Protein AF-A0A7J6X892-F1 (afdb_monomer_lite)

Secondary structure (DSSP, 8-state):
--PPPPTTSBPSS-EEEPSEE----GGGHHHHHHTT--EEEETTEEEE-S-EEEE-TTSB--HHHHHHHH--

Radius of gyration: 12.13 Å; chains: 1; bounding box: 29×24×28 Å

InterPro domains:
  IPR040637 Large ribosomal subunit protein uL10-like, insertion domain [PF17777] (5-70)
  IPR043164 Large ribosomal subunit protein uL10-like, insertion domain superfamily [G3DSA:3.90.105.20] (2-71)
  IPR050323 Universal ribosomal protein uL10 [PTHR45699] (1-71)

Foldseek 3Di:
DDDQDDAFDFDQAWDKDAWFWPQAAPVCVVLCVVQVFDWDQDPRTITGPHMDGSHHGGDGDHPSNSVSRVVD

Sequence (72 aa):
VGAPARVGLVAPIDVVVPPGNTGLDPSQTSFFQVLNIPTKINKGTVEIITPVELIKKGDKVGSSEAALLAKG

Organism: Thalictrum thalictroides (NCBI:txid46969)

pLDDT: mean 80.15, std 10.52, range [35.41, 90.5]

Structure (mmCIF, N/CA/C/O backbone):
data_AF-A0A7J6X892-F1
#
_entry.id   AF-A0A7J6X892-F1
#
loop_
_atom_site.group_PDB
_atom_site.id
_atom_site.type_symbol
_atom_site.label_atom_id
_atom_site.label_alt_id
_atom_site.label_comp_id
_atom_site.label_asym_id
_atom_site.label_entity_id
_atom_site.label_seq_id
_atom_site.pdbx_PDB_ins_code
_atom_site.Cartn_x
_atom_site.Cartn_y
_atom_site.Cartn_z
_atom_site.occupancy
_atom_site.B_iso_or_equiv
_atom_site.auth_seq_id
_atom_site.auth_comp_id
_atom_site.auth_asym_id
_atom_site.auth_atom_id
_atom_site.pdbx_PDB_model_num
ATOM 1 N N . VAL A 1 1 ? -12.417 -14.484 0.326 1.00 35.41 1 VAL A N 1
ATOM 2 C CA . VAL A 1 1 ? -13.371 -13.367 0.126 1.00 35.41 1 VAL A CA 1
ATOM 3 C C . VAL A 1 1 ? -12.934 -12.220 1.020 1.00 35.41 1 VAL A C 1
ATOM 5 O O . VAL A 1 1 ? -13.145 -12.286 2.221 1.00 35.41 1 VAL A O 1
ATOM 8 N N . GLY A 1 2 ? -12.239 -11.233 0.456 1.00 47.22 2 GLY A N 1
ATOM 9 C CA . GLY A 1 2 ? -11.991 -9.939 1.091 1.00 47.22 2 GLY A CA 1
ATOM 10 C C . GLY A 1 2 ? -12.640 -8.893 0.197 1.00 47.22 2 GLY A C 1
ATOM 11 O O . GLY A 1 2 ? -12.370 -8.877 -1.000 1.00 47.22 2 GLY A O 1
ATOM 12 N N . ALA A 1 3 ? -13.582 -8.115 0.723 1.00 53.84 3 ALA A N 1
ATOM 13 C CA . ALA A 1 3 ? -14.182 -7.037 -0.054 1.00 53.84 3 ALA A CA 1
ATOM 14 C C . ALA A 1 3 ? -13.139 -5.917 -0.224 1.00 53.84 3 ALA A C 1
ATOM 16 O O . ALA A 1 3 ? -12.473 -5.589 0.762 1.00 53.84 3 ALA A O 1
ATOM 17 N N . PRO A 1 4 ? -12.989 -5.322 -1.422 1.00 61.41 4 PRO A N 1
ATOM 18 C CA . PRO A 1 4 ? -12.090 -4.190 -1.607 1.00 61.41 4 PRO A CA 1
ATOM 19 C C . PRO A 1 4 ? -12.528 -3.041 -0.695 1.00 61.41 4 PRO A C 1
ATOM 21 O O . PRO A 1 4 ? -13.728 -2.808 -0.497 1.00 61.41 4 PRO A O 1
ATOM 24 N N . ALA A 1 5 ? -11.557 -2.344 -0.105 1.00 65.06 5 ALA A N 1
ATOM 25 C CA . ALA A 1 5 ? -11.844 -1.220 0.772 1.00 65.06 5 ALA A CA 1
ATOM 26 C C . ALA A 1 5 ? -12.632 -0.152 0.005 1.00 65.06 5 ALA A C 1
ATOM 28 O O . ALA A 1 5 ? -12.297 0.212 -1.121 1.00 65.06 5 ALA A O 1
ATOM 29 N N . ARG A 1 6 ? -13.720 0.328 0.607 1.00 69.44 6 ARG A N 1
ATOM 30 C CA . ARG A 1 6 ? -14.607 1.319 -0.003 1.00 69.44 6 ARG A CA 1
ATOM 31 C C . ARG A 1 6 ? -14.244 2.712 0.498 1.00 69.44 6 ARG A C 1
ATOM 33 O O . ARG A 1 6 ? -14.113 2.915 1.702 1.00 69.44 6 ARG A O 1
ATOM 40 N N . VAL A 1 7 ? -14.140 3.666 -0.425 1.00 77.06 7 VAL A N 1
ATOM 41 C CA . VAL A 1 7 ? -13.852 5.077 -0.124 1.00 77.06 7 VAL A CA 1
ATOM 42 C C . VAL A 1 7 ? -14.854 5.632 0.887 1.00 77.06 7 VAL A C 1
ATOM 44 O O . VAL A 1 7 ? -16.061 5.430 0.754 1.00 77.06 7 VAL A O 1
ATOM 47 N N . GLY A 1 8 ?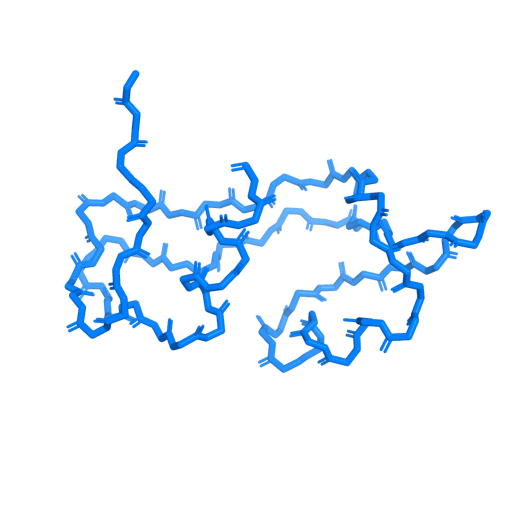 -14.352 6.350 1.888 1.00 73.31 8 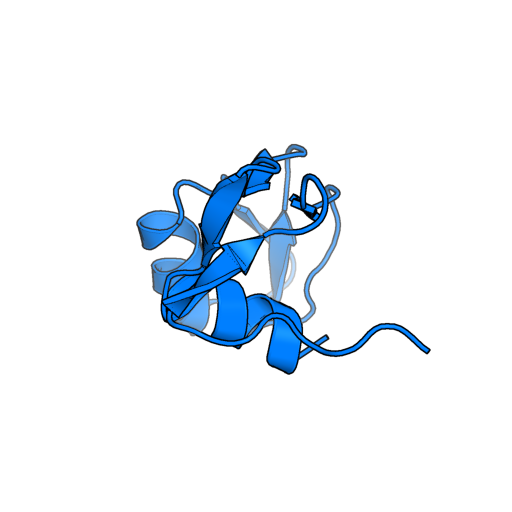GLY A N 1
ATOM 48 C CA . GLY A 1 8 ? -15.146 7.046 2.899 1.00 73.31 8 GLY A CA 1
ATOM 49 C C . GLY A 1 8 ? -15.648 6.167 4.045 1.00 73.31 8 GLY A C 1
ATOM 50 O O . GLY A 1 8 ? -16.185 6.708 5.015 1.00 73.31 8 GLY A O 1
ATOM 51 N N . LEU A 1 9 ? -15.455 4.846 3.969 1.00 79.06 9 LEU A N 1
ATOM 52 C CA . LEU A 1 9 ? -15.751 3.924 5.062 1.00 79.06 9 LEU A CA 1
ATOM 53 C C . LEU A 1 9 ? -14.580 3.832 6.042 1.00 79.06 9 LEU A C 1
ATOM 55 O O . LEU A 1 9 ? -13.428 4.079 5.694 1.00 79.06 9 LEU A O 1
ATOM 59 N N . VAL A 1 10 ? -14.899 3.487 7.286 1.00 83.19 10 VAL A N 1
ATOM 60 C CA . VAL A 1 10 ? -13.902 3.231 8.327 1.00 83.19 10 VAL A CA 1
ATOM 61 C C . VAL A 1 10 ? -13.282 1.861 8.087 1.00 83.19 10 VAL A C 1
ATOM 63 O O . VAL A 1 10 ? -13.998 0.879 7.874 1.00 83.19 10 VAL A O 1
ATOM 66 N N . ALA A 1 11 ? -11.958 1.794 8.122 1.00 83.31 11 ALA A N 1
ATOM 67 C CA . ALA A 1 11 ? -11.227 0.561 7.928 1.00 83.31 11 ALA A CA 1
ATOM 68 C C . ALA A 1 11 ? -11.491 -0.419 9.085 1.00 83.31 11 ALA A C 1
ATOM 70 O O . ALA A 1 11 ? -11.268 -0.075 10.251 1.00 83.31 11 ALA A O 1
ATOM 71 N N . PRO A 1 12 ? -11.972 -1.643 8.792 1.00 80.19 12 PRO A N 1
ATOM 72 C CA . PRO A 1 12 ? -12.294 -2.627 9.825 1.00 80.19 12 PRO A CA 1
ATOM 73 C C . PRO A 1 12 ? -11.049 -3.304 10.418 1.00 80.19 12 PRO A C 1
ATOM 75 O O . PRO A 1 12 ? -11.117 -3.847 11.524 1.00 80.19 12 PRO A O 1
ATOM 78 N N . ILE A 1 13 ? -9.932 -3.274 9.686 1.00 82.38 13 ILE A N 1
ATOM 79 C CA . ILE A 1 13 ? -8.633 -3.853 10.040 1.00 82.38 13 ILE A CA 1
ATOM 80 C C . ILE A 1 13 ? -7.513 -2.917 9.582 1.00 82.38 13 ILE A C 1
ATOM 82 O O . ILE A 1 13 ? -7.724 -2.102 8.682 1.00 82.38 13 ILE A O 1
ATOM 86 N N . ASP A 1 14 ? -6.335 -3.069 10.175 1.00 84.56 14 ASP A N 1
ATOM 87 C CA . ASP A 1 14 ? -5.116 -2.413 9.717 1.00 84.56 14 ASP A CA 1
ATOM 88 C C . ASP A 1 14 ? -4.702 -2.975 8.351 1.00 84.56 14 ASP A C 1
ATOM 90 O O . ASP A 1 14 ? -4.651 -4.191 8.141 1.00 84.56 14 ASP A O 1
ATOM 94 N N . VAL A 1 15 ? -4.436 -2.081 7.405 1.00 82.69 15 VAL A N 1
ATOM 95 C CA . VAL A 1 15 ? -4.016 -2.413 6.047 1.00 82.69 15 VAL A CA 1
ATOM 96 C C . VAL A 1 15 ? -2.543 -2.073 5.913 1.00 82.69 15 VAL A C 1
ATOM 98 O O . VAL A 1 15 ? -2.152 -0.909 5.990 1.00 82.69 15 VAL A O 1
ATOM 101 N N . VAL A 1 16 ? -1.729 -3.095 5.670 1.00 84.44 16 VAL A N 1
ATOM 102 C CA . VAL A 1 16 ? -0.285 -2.954 5.465 1.00 84.44 16 VAL A CA 1
ATOM 103 C C . VAL A 1 16 ? 0.057 -3.410 4.059 1.00 84.44 16 VAL A C 1
ATOM 105 O O . VAL A 1 16 ? -0.360 -4.489 3.636 1.00 84.44 16 VAL A O 1
ATOM 108 N N . VAL A 1 17 ? 0.828 -2.598 3.341 1.00 84.50 17 VAL A N 1
ATOM 109 C CA . VAL A 1 17 ? 1.344 -2.969 2.026 1.00 84.50 17 VAL A CA 1
ATOM 110 C C . VAL A 1 17 ? 2.726 -3.597 2.197 1.00 84.50 17 VAL A C 1
ATOM 112 O O . VAL A 1 17 ? 3.623 -2.935 2.728 1.00 84.50 17 VAL A O 1
ATOM 115 N N . PRO A 1 18 ? 2.924 -4.859 1.782 1.00 85.44 18 PRO A N 1
ATOM 116 C CA . PRO A 1 18 ? 4.224 -5.508 1.862 1.00 85.44 18 PRO A CA 1
ATOM 117 C C . PRO A 1 18 ? 5.197 -4.961 0.801 1.00 85.44 18 PRO A C 1
ATOM 119 O O . PRO A 1 18 ? 4.765 -4.493 -0.256 1.00 85.44 18 PRO A O 1
ATOM 122 N N . PRO A 1 19 ? 6.517 -5.046 1.047 1.00 89.44 19 PRO A N 1
ATOM 123 C CA . PRO A 1 19 ? 7.513 -4.769 0.023 1.00 89.44 19 PRO A CA 1
ATOM 124 C C . PRO A 1 19 ? 7.430 -5.815 -1.096 1.00 89.44 19 PRO A C 1
ATOM 126 O O . PRO A 1 19 ? 7.201 -6.998 -0.840 1.00 89.44 19 PRO A O 1
ATOM 129 N N . GLY A 1 20 ? 7.629 -5.383 -2.338 1.00 88.12 20 GLY A N 1
ATOM 130 C CA . GLY A 1 20 ? 7.530 -6.251 -3.508 1.00 88.12 20 GLY A CA 1
ATOM 131 C C . GLY A 1 20 ? 7.224 -5.499 -4.795 1.00 88.12 20 GLY A C 1
ATOM 132 O O . GLY A 1 20 ? 6.912 -4.304 -4.787 1.00 88.12 20 GLY A O 1
ATOM 133 N N . ASN A 1 21 ? 7.320 -6.201 -5.926 1.00 86.88 21 ASN A N 1
ATOM 134 C CA . ASN A 1 21 ? 6.944 -5.612 -7.201 1.00 86.88 21 ASN A CA 1
ATOM 135 C C . ASN A 1 21 ? 5.419 -5.477 -7.270 1.00 86.88 21 ASN A C 1
ATOM 137 O O . ASN A 1 21 ? 4.669 -6.411 -7.014 1.00 86.88 21 ASN A O 1
ATOM 141 N N . THR A 1 22 ? 4.950 -4.289 -7.621 1.00 81.75 22 THR A N 1
ATOM 142 C CA . THR A 1 22 ? 3.509 -4.050 -7.800 1.00 81.75 22 THR A CA 1
ATOM 143 C C . THR A 1 22 ? 3.061 -4.367 -9.223 1.00 81.75 22 THR A C 1
ATOM 145 O O . THR A 1 22 ? 1.869 -4.440 -9.494 1.00 81.75 22 THR A O 1
ATOM 148 N N . GLY A 1 23 ? 4.014 -4.504 -10.155 1.00 82.50 23 GLY A N 1
ATOM 149 C CA . GLY A 1 23 ? 3.735 -4.652 -11.585 1.00 82.50 23 GLY A CA 1
ATOM 150 C C . GLY A 1 23 ? 3.136 -3.397 -12.227 1.00 82.50 23 GLY A C 1
ATOM 151 O O . GLY A 1 23 ? 2.754 -3.437 -13.394 1.00 82.50 23 GLY A O 1
ATOM 152 N N . LEU A 1 24 ? 3.051 -2.285 -11.489 1.00 84.06 24 LEU A N 1
ATOM 153 C CA . LEU A 1 24 ? 2.534 -1.026 -12.005 1.00 84.06 24 LEU A CA 1
ATOM 154 C C . LEU A 1 24 ? 3.593 -0.278 -12.803 1.00 84.06 24 LEU A C 1
ATOM 156 O O . LEU A 1 24 ? 4.796 -0.380 -12.544 1.00 84.06 24 LEU A O 1
ATOM 160 N N . ASP A 1 25 ? 3.104 0.500 -13.762 1.00 87.50 25 ASP A N 1
ATOM 161 C CA . ASP A 1 25 ? 3.936 1.327 -14.619 1.00 87.50 25 ASP A CA 1
ATOM 162 C C . ASP A 1 25 ? 4.625 2.442 -13.807 1.00 87.50 25 ASP A C 1
ATOM 164 O O . ASP A 1 25 ? 3.984 3.051 -12.942 1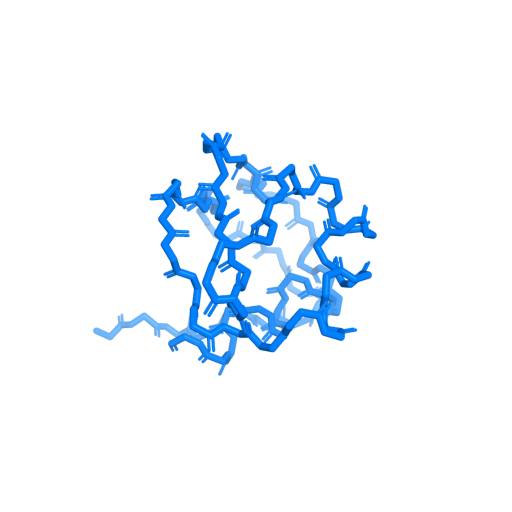.00 87.50 25 ASP A O 1
ATOM 168 N N . PRO A 1 26 ? 5.901 2.755 -14.083 1.00 84.56 26 PRO A N 1
ATOM 169 C CA . PRO A 1 26 ? 6.651 3.826 -13.433 1.00 84.56 26 PRO A CA 1
ATOM 170 C C . PRO A 1 26 ? 5.945 5.187 -13.448 1.00 84.56 26 PRO A C 1
ATOM 172 O O . PRO A 1 26 ? 6.115 5.972 -12.514 1.00 84.56 26 PRO A O 1
ATOM 175 N N . SER A 1 27 ? 5.094 5.454 -14.441 1.00 86.50 27 SER A N 1
ATOM 176 C CA . SER A 1 27 ? 4.298 6.685 -14.526 1.00 86.50 27 SER A CA 1
ATOM 177 C C . SER A 1 27 ? 3.281 6.816 -13.383 1.00 86.50 27 SER A C 1
ATOM 179 O O . SER A 1 27 ? 2.867 7.919 -13.037 1.00 86.50 27 SER A O 1
ATOM 181 N N . GLN A 1 28 ? 2.898 5.699 -12.755 1.00 79.31 28 GLN A N 1
ATOM 182 C CA . GLN A 1 28 ? 1.974 5.658 -11.618 1.00 79.31 28 GLN A CA 1
ATOM 183 C C . GLN A 1 28 ? 2.685 5.809 -10.259 1.00 79.31 28 GLN A C 1
ATOM 185 O O . GLN A 1 28 ? 2.020 5.785 -9.226 1.00 79.31 28 GLN A O 1
ATOM 190 N N . THR A 1 29 ? 4.008 6.024 -10.216 1.00 83.12 29 THR A N 1
ATOM 191 C CA . THR A 1 29 ? 4.742 6.254 -8.948 1.00 83.12 29 THR A CA 1
ATOM 192 C C . THR A 1 29 ? 4.257 7.469 -8.163 1.00 83.12 29 THR A C 1
ATOM 194 O O . THR A 1 29 ? 4.289 7.443 -6.935 1.00 83.12 29 THR A O 1
ATOM 197 N N . SER A 1 30 ? 3.751 8.506 -8.838 1.00 84.75 30 SER A N 1
ATOM 198 C CA . SER A 1 30 ? 3.203 9.698 -8.173 1.00 84.75 30 SER A CA 1
ATOM 199 C C . SER A 1 30 ? 2.079 9.345 -7.190 1.00 84.75 30 SER A C 1
ATOM 201 O O . SER A 1 30 ? 1.983 9.930 -6.116 1.00 84.75 30 SER A O 1
ATOM 203 N N . PHE A 1 31 ? 1.291 8.315 -7.499 1.00 80.12 31 PHE A N 1
ATOM 204 C CA . PHE A 1 31 ? 0.236 7.824 -6.620 1.00 80.12 31 PHE A CA 1
ATOM 205 C C . PHE A 1 31 ? 0.780 7.260 -5.301 1.00 80.12 31 PHE A C 1
ATOM 207 O O . PHE A 1 31 ? 0.253 7.549 -4.230 1.00 80.12 31 PHE A O 1
ATOM 214 N N . PHE A 1 32 ? 1.881 6.510 -5.374 1.00 84.56 32 PHE A N 1
ATOM 215 C CA . PHE A 1 32 ? 2.572 5.980 -4.200 1.00 84.56 32 PHE A CA 1
ATOM 216 C C . PHE A 1 32 ? 3.211 7.090 -3.367 1.00 84.56 32 PHE A C 1
ATOM 218 O O . PHE A 1 32 ? 3.152 7.038 -2.143 1.00 84.56 32 PHE A O 1
ATOM 225 N N . GLN A 1 33 ? 3.754 8.128 -4.013 1.00 83.31 33 GLN A N 1
ATOM 226 C CA . GLN A 1 33 ? 4.292 9.294 -3.309 1.00 83.31 33 GLN A CA 1
ATOM 227 C C . GLN A 1 33 ? 3.212 10.064 -2.540 1.00 83.31 33 GLN A C 1
ATOM 229 O O . GLN A 1 33 ? 3.453 10.444 -1.399 1.00 83.31 33 GLN A O 1
ATOM 234 N N . VAL A 1 34 ? 2.023 10.257 -3.126 1.00 83.06 34 VAL A N 1
ATOM 235 C CA . VAL A 1 34 ? 0.882 10.912 -2.452 1.00 83.06 34 VAL A CA 1
ATOM 236 C C . VAL A 1 34 ? 0.411 10.113 -1.235 1.00 83.06 34 VAL A C 1
ATOM 238 O O . 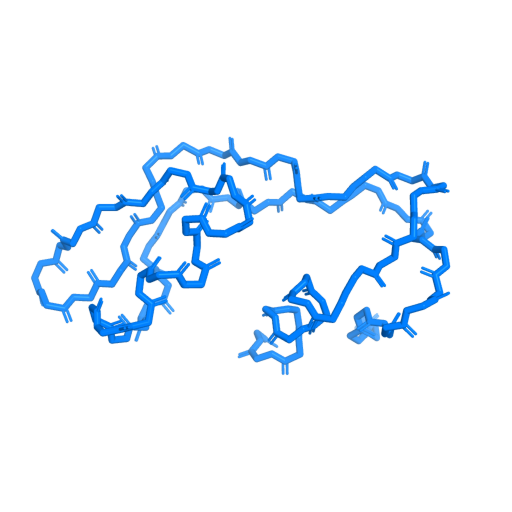VAL A 1 34 ? -0.020 10.693 -0.245 1.00 83.06 34 VAL A O 1
ATOM 241 N N . LEU A 1 35 ? 0.523 8.787 -1.298 1.00 78.56 35 LEU A N 1
ATOM 242 C CA . LEU A 1 35 ? 0.188 7.876 -0.205 1.00 78.56 35 LEU A CA 1
ATOM 2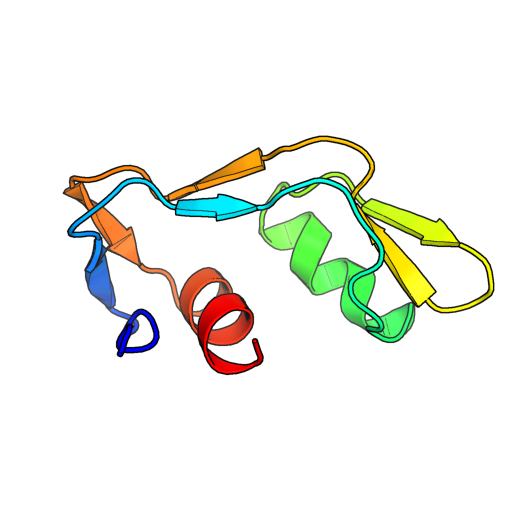43 C C . LEU A 1 35 ? 1.320 7.701 0.821 1.00 78.56 35 LEU A C 1
ATOM 245 O O . LEU A 1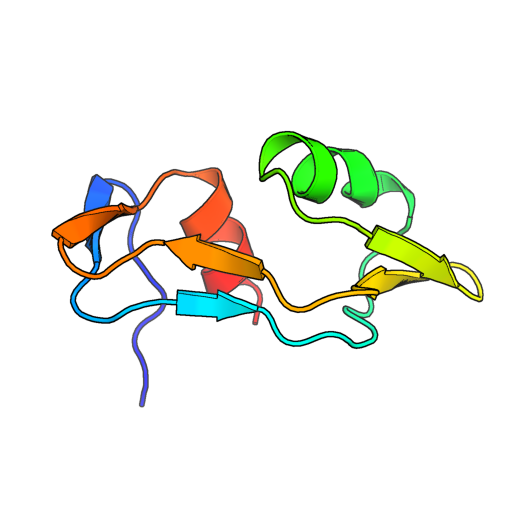 35 ? 1.218 6.843 1.693 1.00 78.56 35 LEU A O 1
ATOM 249 N N . ASN A 1 36 ? 2.409 8.473 0.722 1.00 83.31 36 ASN A N 1
ATOM 250 C CA . ASN A 1 36 ? 3.595 8.316 1.567 1.00 83.31 36 ASN A CA 1
ATOM 251 C C . ASN A 1 36 ? 4.217 6.901 1.512 1.00 83.31 36 ASN A C 1
ATOM 253 O O . ASN A 1 36 ? 4.909 6.483 2.441 1.00 83.31 36 ASN A O 1
ATOM 257 N N . ILE A 1 37 ? 4.017 6.163 0.414 1.00 86.06 37 ILE A N 1
ATOM 258 C CA . ILE A 1 37 ? 4.575 4.823 0.219 1.00 86.06 37 ILE A CA 1
ATOM 259 C C . ILE A 1 37 ? 5.948 4.953 -0.460 1.00 86.06 37 ILE A C 1
ATOM 261 O O . ILE A 1 37 ? 6.033 5.371 -1.622 1.00 86.06 37 ILE A O 1
ATOM 265 N N . PRO A 1 38 ? 7.042 4.563 0.212 1.00 87.62 38 PRO A N 1
ATOM 266 C CA . PRO A 1 38 ? 8.371 4.561 -0.380 1.00 87.62 38 PRO A CA 1
ATOM 267 C C . PRO A 1 38 ? 8.475 3.455 -1.440 1.00 87.62 38 PRO A C 1
ATOM 269 O O . PRO A 1 38 ? 8.435 2.256 -1.150 1.00 87.62 38 PRO A O 1
ATOM 272 N N . THR A 1 39 ? 8.625 3.876 -2.694 1.00 88.75 39 THR A N 1
ATOM 273 C CA . THR A 1 39 ? 8.740 2.993 -3.859 1.00 88.75 39 THR A CA 1
ATOM 274 C C . THR A 1 39 ? 9.965 3.331 -4.694 1.00 88.75 39 THR A C 1
ATOM 276 O O . THR A 1 39 ? 10.489 4.444 -4.656 1.00 88.75 39 THR A O 1
ATOM 279 N N . LYS A 1 40 ? 10.446 2.346 -5.448 1.00 88.88 40 LYS A N 1
ATOM 280 C CA . LYS A 1 40 ? 11.588 2.449 -6.346 1.00 88.88 40 LYS A CA 1
ATOM 281 C C . LYS A 1 40 ? 11.230 1.849 -7.698 1.00 88.88 40 LYS A C 1
ATOM 283 O O . LYS A 1 40 ? 10.522 0.854 -7.789 1.00 88.88 40 LYS A O 1
ATOM 288 N N . ILE A 1 41 ? 11.739 2.455 -8.762 1.00 89.56 41 ILE A N 1
ATOM 289 C CA . ILE A 1 41 ? 11.562 1.952 -10.123 1.00 89.56 41 ILE A CA 1
ATOM 290 C C . ILE A 1 41 ? 12.583 0.830 -10.334 1.00 89.56 41 ILE A C 1
ATOM 292 O O . ILE A 1 41 ? 13.789 1.082 -10.277 1.00 89.56 41 ILE A O 1
ATOM 296 N N . ASN A 1 42 ? 12.120 -0.393 -10.583 1.00 86.44 42 ASN A N 1
ATOM 297 C CA . ASN A 1 42 ? 12.971 -1.547 -10.852 1.00 86.44 42 ASN A CA 1
ATOM 298 C C . ASN A 1 42 ? 12.529 -2.227 -12.155 1.00 86.44 42 ASN A C 1
ATOM 300 O O . ASN A 1 42 ? 11.360 -2.571 -12.326 1.00 86.44 42 ASN A O 1
ATOM 304 N N . LYS A 1 43 ? 13.456 -2.364 -13.114 1.00 85.62 43 LYS A N 1
ATOM 305 C CA . LYS A 1 43 ? 13.217 -2.954 -14.451 1.00 85.62 43 LYS A CA 1
ATOM 306 C C . LYS A 1 43 ? 11.966 -2.420 -15.181 1.00 85.62 43 LYS A C 1
ATOM 308 O O . LYS A 1 43 ? 11.290 -3.170 -15.874 1.00 85.62 43 LYS A O 1
ATOM 313 N N . GLY A 1 44 ? 11.654 -1.131 -15.025 1.00 87.50 44 GLY A N 1
ATOM 314 C CA . GLY A 1 44 ? 10.483 -0.516 -15.663 1.00 87.50 44 GLY A CA 1
ATOM 315 C C . GLY A 1 44 ? 9.149 -0.818 -14.974 1.00 87.50 44 GLY A C 1
ATOM 316 O O . GLY A 1 44 ? 8.106 -0.622 -15.579 1.00 87.50 44 GLY A O 1
ATOM 317 N N . THR A 1 45 ? 9.171 -1.272 -13.720 1.00 88.06 45 THR A N 1
ATOM 318 C CA . THR A 1 45 ? 7.980 -1.445 -12.874 1.00 88.06 45 THR A CA 1
ATOM 319 C C . THR A 1 45 ? 8.192 -0.808 -11.505 1.00 88.06 45 THR A C 1
ATOM 321 O O . THR A 1 45 ? 9.330 -0.589 -11.082 1.00 88.06 45 THR A O 1
ATOM 324 N N . VAL A 1 46 ? 7.104 -0.484 -10.810 1.00 89.00 46 VAL A N 1
ATOM 325 C CA . VAL A 1 46 ? 7.159 0.065 -9.451 1.00 89.00 46 VAL A CA 1
ATOM 326 C C . VAL A 1 46 ? 7.330 -1.057 -8.431 1.00 89.00 46 VAL A C 1
ATOM 328 O O . VAL A 1 46 ? 6.534 -1.998 -8.374 1.00 89.00 46 VAL A O 1
ATOM 331 N N . GLU A 1 47 ? 8.356 -0.935 -7.597 1.00 89.62 47 GLU A N 1
ATOM 332 C CA . GLU A 1 47 ? 8.693 -1.870 -6.530 1.00 89.62 47 GLU A CA 1
ATOM 333 C C . GLU A 1 47 ? 8.664 -1.160 -5.176 1.00 89.62 47 GLU A C 1
ATOM 335 O O . GLU A 1 47 ? 9.270 -0.106 -4.985 1.00 89.62 47 GLU A O 1
ATOM 340 N N . ILE A 1 48 ? 7.933 -1.728 -4.225 1.00 89.94 48 ILE A N 1
ATOM 341 C CA . ILE A 1 48 ? 7.853 -1.224 -2.857 1.00 89.94 48 ILE A CA 1
ATOM 342 C C . ILE A 1 48 ? 9.068 -1.745 -2.100 1.00 89.94 48 ILE A C 1
ATOM 344 O O . ILE A 1 48 ? 9.286 -2.954 -2.028 1.00 89.94 48 ILE A O 1
ATOM 348 N N . ILE A 1 49 ? 9.859 -0.831 -1.539 1.00 90.50 49 ILE A N 1
ATOM 349 C CA . ILE A 1 49 ? 11.131 -1.175 -0.886 1.00 90.50 49 ILE A CA 1
ATOM 350 C C . ILE A 1 49 ? 10.976 -1.472 0.605 1.00 90.50 49 ILE A C 1
ATOM 352 O O . ILE A 1 49 ? 11.770 -2.224 1.164 1.00 90.50 49 ILE A O 1
ATOM 356 N N . THR A 1 50 ? 9.964 -0.899 1.256 1.00 88.69 50 THR A N 1
ATOM 357 C CA . THR A 1 50 ? 9.701 -1.110 2.681 1.00 88.69 50 THR A CA 1
ATOM 358 C C . THR A 1 50 ? 8.207 -1.266 2.928 1.00 88.69 50 THR A C 1
ATOM 360 O O . THR A 1 50 ? 7.418 -0.601 2.254 1.00 88.69 50 THR A O 1
ATOM 363 N N . PRO A 1 51 ? 7.803 -2.100 3.900 1.00 85.69 51 PRO A N 1
ATOM 364 C CA . PRO A 1 51 ? 6.405 -2.201 4.284 1.00 85.69 51 PRO A CA 1
ATOM 365 C C . PRO A 1 51 ? 5.896 -0.855 4.805 1.00 85.69 51 PRO A C 1
ATOM 367 O O . PRO A 1 51 ? 6.595 -0.181 5.563 1.00 85.69 51 PRO A O 1
ATOM 370 N N . VAL A 1 52 ? 4.681 -0.477 4.410 1.00 85.31 52 VAL A N 1
ATOM 371 C CA . VAL A 1 52 ? 4.002 0.725 4.911 1.00 85.31 52 VAL A CA 1
ATOM 372 C C . VAL A 1 52 ? 2.603 0.369 5.390 1.00 85.31 52 VAL A C 1
ATOM 374 O O . VAL A 1 52 ? 1.846 -0.311 4.695 1.00 85.31 52 VAL A O 1
ATOM 377 N N . GLU A 1 53 ? 2.265 0.841 6.587 1.00 85.44 53 GLU A N 1
ATOM 378 C CA . GLU A 1 53 ? 0.895 0.855 7.096 1.00 85.44 53 GLU A CA 1
ATOM 379 C C . GLU A 1 53 ? 0.113 1.919 6.325 1.00 85.44 53 GLU A C 1
ATOM 381 O O . GLU A 1 53 ? 0.332 3.115 6.500 1.00 85.44 53 GLU A O 1
ATOM 386 N N . LEU A 1 54 ? -0.764 1.468 5.432 1.00 80.50 54 LEU A N 1
ATOM 387 C CA . LEU A 1 54 ? -1.562 2.332 4.573 1.00 80.50 54 LEU A CA 1
ATOM 388 C C . LEU A 1 54 ? -2.675 3.008 5.377 1.00 80.50 54 LEU A C 1
ATOM 390 O O . LEU A 1 54 ? -2.924 4.196 5.230 1.00 80.50 54 LEU A O 1
ATOM 394 N N . ILE A 1 55 ? -3.345 2.218 6.214 1.00 83.31 55 ILE A N 1
ATOM 395 C CA . ILE A 1 55 ? -4.536 2.596 6.968 1.00 83.31 55 ILE A CA 1
ATOM 396 C C . ILE A 1 55 ? -4.550 1.799 8.264 1.00 83.31 55 ILE A C 1
ATOM 398 O O . ILE A 1 55 ? -4.311 0.589 8.239 1.00 83.31 55 ILE A O 1
ATOM 402 N N . LYS A 1 56 ? -4.890 2.442 9.382 1.00 85.12 56 LYS A N 1
ATOM 403 C CA . LYS A 1 56 ? -5.144 1.730 10.636 1.00 85.12 56 LYS A CA 1
ATOM 404 C C . LYS A 1 56 ? -6.616 1.420 10.806 1.00 85.12 56 LYS A C 1
ATOM 406 O O . LYS A 1 56 ? -7.498 2.077 10.251 1.00 85.12 56 LYS A O 1
ATOM 411 N N . LYS A 1 57 ? -6.898 0.419 11.628 1.00 83.81 57 LYS A N 1
ATOM 412 C CA . LYS A 1 57 ? -8.258 0.134 12.061 1.00 83.81 57 LYS A CA 1
ATOM 413 C C . LYS A 1 57 ? -8.849 1.372 12.738 1.00 83.81 57 LYS A C 1
ATOM 415 O O . LYS A 1 57 ? -8.306 1.871 13.719 1.00 83.81 57 LYS A O 1
ATOM 420 N N . GLY A 1 58 ? -9.998 1.826 12.245 1.00 83.44 58 GLY A N 1
ATOM 421 C CA . GLY A 1 58 ? -10.644 3.045 12.737 1.00 83.44 58 GLY A CA 1
ATOM 422 C C . GLY A 1 58 ? -10.363 4.296 11.901 1.00 83.44 58 GLY A C 1
ATOM 423 O O . GLY A 1 58 ? -11.111 5.264 12.038 1.00 83.44 58 GLY A O 1
ATOM 424 N N . ASP A 1 59 ? -9.382 4.265 10.993 1.00 85.38 59 ASP A N 1
ATOM 425 C CA . ASP A 1 59 ? -9.145 5.358 10.049 1.00 85.38 59 ASP A CA 1
ATOM 426 C C . ASP A 1 59 ? -10.094 5.299 8.852 1.00 85.38 59 ASP A C 1
ATOM 428 O O . ASP A 1 59 ? -10.610 4.247 8.460 1.00 85.38 59 ASP A O 1
ATOM 432 N N . LYS A 1 60 ? -10.349 6.467 8.263 1.00 83.44 60 LYS A N 1
ATOM 433 C CA . LYS A 1 60 ? -11.170 6.585 7.058 1.00 83.44 60 LYS A CA 1
ATOM 434 C C . LYS A 1 60 ? -10.364 6.185 5.832 1.00 83.44 60 LYS A C 1
ATOM 436 O O . LYS A 1 60 ? -9.303 6.739 5.582 1.00 83.44 60 LYS A O 1
ATOM 441 N N . VAL A 1 61 ? -10.938 5.305 5.017 1.00 83.12 61 VAL A N 1
ATOM 442 C CA . VAL A 1 61 ? -10.370 4.929 3.726 1.00 83.12 61 VAL A CA 1
ATOM 443 C C . VAL A 1 61 ? -10.484 6.101 2.755 1.00 83.12 61 VAL A C 1
ATOM 445 O O . VAL A 1 61 ? -11.592 6.476 2.357 1.00 83.12 61 VAL A O 1
ATOM 448 N N . GLY A 1 62 ? -9.355 6.687 2.366 1.00 81.88 62 GLY A N 1
ATOM 449 C CA . GLY A 1 62 ? -9.313 7.708 1.328 1.00 81.88 62 GLY A CA 1
ATOM 450 C C . GLY A 1 62 ? -9.502 7.128 -0.077 1.00 81.88 62 GLY A C 1
ATOM 451 O O . GLY A 1 62 ? -9.517 5.915 -0.311 1.00 81.88 62 GLY A O 1
ATOM 452 N N . SER A 1 63 ? -9.703 8.022 -1.048 1.00 78.62 63 SER A N 1
ATOM 453 C CA . SER A 1 63 ? -9.937 7.622 -2.443 1.00 78.62 63 SER A CA 1
ATOM 454 C C . SER A 1 63 ? -8.732 6.905 -3.053 1.00 78.62 63 SER A C 1
ATOM 456 O O . SER A 1 63 ? -8.902 6.027 -3.900 1.00 78.62 63 SER A O 1
ATOM 458 N N . SER A 1 64 ? -7.530 7.278 -2.622 1.00 76.06 64 SER A N 1
ATOM 459 C CA . SER A 1 64 ? -6.274 6.716 -3.103 1.00 76.06 64 SER A CA 1
ATOM 460 C C . SER A 1 64 ? -6.026 5.327 -2.500 1.00 76.06 64 SER A C 1
ATOM 462 O O . SER A 1 64 ? -5.722 4.387 -3.226 1.00 76.06 64 SER A O 1
ATOM 464 N N . GLU A 1 65 ? -6.260 5.118 -1.203 1.00 77.75 65 GLU A N 1
ATOM 465 C CA . GLU A 1 65 ? -6.099 3.791 -0.597 1.00 77.75 65 GLU A CA 1
ATOM 466 C C . GLU A 1 65 ? -7.073 2.765 -1.178 1.00 77.75 65 GLU A C 1
ATOM 468 O O . GLU A 1 65 ? -6.687 1.643 -1.514 1.00 77.75 65 GLU A O 1
ATOM 473 N N . ALA A 1 66 ? -8.334 3.163 -1.361 1.00 77.12 66 ALA A N 1
ATOM 474 C CA . ALA A 1 66 ? -9.341 2.302 -1.967 1.00 77.12 66 ALA A CA 1
ATOM 475 C C . ALA A 1 66 ? -8.981 1.919 -3.404 1.00 77.12 66 ALA A C 1
ATOM 477 O O . ALA A 1 66 ? -9.182 0.776 -3.795 1.00 77.12 66 ALA A O 1
ATOM 478 N N . ALA A 1 67 ? -8.448 2.855 -4.196 1.00 74.69 67 ALA A N 1
ATOM 479 C CA . ALA A 1 67 ? -8.066 2.584 -5.578 1.00 74.69 67 ALA A CA 1
ATOM 480 C C . ALA A 1 67 ? -6.878 1.612 -5.674 1.00 74.69 67 ALA A C 1
ATOM 482 O O . ALA A 1 67 ? -6.844 0.794 -6.594 1.00 74.69 67 ALA A O 1
ATOM 483 N N . LEU A 1 68 ? -5.949 1.650 -4.711 1.00 72.69 68 LEU A N 1
ATOM 484 C CA . LEU A 1 68 ? -4.863 0.673 -4.596 1.00 72.69 68 LEU A CA 1
ATOM 485 C C . LEU A 1 68 ? -5.409 -0.721 -4.248 1.00 72.69 68 LEU A C 1
ATOM 487 O O . LEU A 1 68 ? -5.044 -1.705 -4.883 1.00 72.69 68 LEU A O 1
ATOM 491 N N . LEU A 1 69 ? -6.342 -0.788 -3.294 1.00 70.94 69 LEU A N 1
ATOM 492 C CA . LEU A 1 69 ? -6.969 -2.032 -2.828 1.00 70.94 69 LEU A CA 1
ATOM 493 C C . LEU A 1 69 ? -8.003 -2.610 -3.807 1.00 70.94 69 LEU A C 1
ATOM 495 O O . LEU A 1 69 ? -8.288 -3.799 -3.759 1.00 70.94 69 LEU A O 1
ATOM 499 N N . ALA A 1 70 ? -8.576 -1.786 -4.685 1.00 67.50 70 ALA A N 1
ATOM 500 C CA . ALA A 1 70 ? -9.521 -2.208 -5.718 1.00 67.50 70 ALA A CA 1
ATOM 501 C C . ALA A 1 70 ? -8.836 -2.751 -6.982 1.00 67.50 70 ALA A C 1
ATOM 503 O O . ALA A 1 70 ? -9.497 -3.384 -7.803 1.00 67.50 70 ALA A O 1
ATOM 504 N N . LYS A 1 71 ? -7.540 -2.471 -7.166 1.00 59.69 71 LYS A N 1
ATOM 505 C CA . LYS A 1 71 ? -6.733 -2.940 -8.305 1.00 59.69 71 LYS A CA 1
ATOM 506 C C . LYS A 1 71 ? -5.936 -4.221 -8.013 1.00 59.69 71 LYS A C 1
ATOM 508 O O . LYS A 1 71 ? -5.285 -4.706 -8.937 1.00 59.69 71 LYS A O 1
ATOM 513 N N . GLY A 1 72 ? -5.964 -4.719 -6.773 1.00 48.91 72 GLY A N 1
ATOM 514 C CA . GLY A 1 72 ? -5.278 -5.937 -6.317 1.00 48.91 72 GLY A CA 1
ATOM 515 C C . GLY A 1 72 ? -6.168 -7.171 -6.274 1.00 48.91 72 GLY A C 1
ATOM 516 O O . GLY A 1 72 ? -7.403 -7.013 -6.147 1.00 48.91 72 GLY A O 1
#